Protein AF-A0A651D4R2-F1 (afdb_monomer_lite)

Sequence (82 aa):
YRGDDWMQEPCRSCDERHQDVGGCRCQAYILTGDPAATDPVCDLSPDHHLIEAARIEAAADSRTPEALTPRNARESQVFCRA

Structure (mmCIF, N/CA/C/O backbone):
data_AF-A0A651D4R2-F1
#
_entry.id   AF-A0A651D4R2-F1
#
loop_
_atom_site.group_PDB
_atom_site.id
_atom_site.type_symbol
_atom_site.label_atom_id
_atom_site.label_alt_id
_atom_site.label_comp_id
_atom_site.label_asym_id
_atom_site.label_entity_id
_atom_site.label_seq_id
_atom_site.pdbx_PDB_ins_code
_atom_site.Cartn_x
_atom_site.Cartn_y
_atom_site.Cartn_z
_atom_site.occupancy
_atom_site.B_iso_or_equiv
_atom_site.auth_seq_id
_atom_site.auth_comp_id
_atom_site.auth_asym_id
_atom_site.auth_atom_id
_atom_site.pdbx_PDB_model_num
ATOM 1 N N . TYR A 1 1 ? -11.796 -9.886 3.371 1.00 88.75 1 TYR A N 1
ATOM 2 C CA . TYR A 1 1 ? -12.034 -8.687 4.191 1.00 88.75 1 TYR A CA 1
ATOM 3 C C . TYR A 1 1 ? -13.411 -8.139 3.869 1.00 88.75 1 TYR A C 1
ATOM 5 O O . TYR A 1 1 ? -13.733 -8.021 2.691 1.00 88.75 1 TYR A O 1
ATOM 13 N N . ARG A 1 2 ? -14.258 -7.957 4.887 1.00 94.62 2 ARG A N 1
ATOM 14 C CA . ARG A 1 2 ? -15.623 -7.405 4.804 1.00 94.62 2 ARG A CA 1
ATOM 15 C C . ARG A 1 2 ? -15.927 -6.693 6.124 1.00 94.62 2 ARG A C 1
ATOM 17 O O . ARG A 1 2 ? -15.406 -7.129 7.146 1.00 94.62 2 ARG A O 1
ATOM 24 N N . GLY A 1 3 ? -16.762 -5.654 6.089 1.00 94.44 3 GLY A N 1
ATOM 25 C CA . GLY A 1 3 ? -16.954 -4.763 7.241 1.00 94.44 3 GLY A CA 1
ATOM 26 C C . GLY A 1 3 ? -15.692 -3.950 7.550 1.00 94.44 3 GLY A C 1
ATOM 27 O O . GLY A 1 3 ? -14.771 -3.924 6.731 1.00 94.44 3 GLY A O 1
ATOM 28 N N . ASP A 1 4 ? -15.649 -3.318 8.719 1.00 96.25 4 ASP A N 1
ATOM 29 C CA . ASP A 1 4 ? -14.552 -2.464 9.202 1.00 96.25 4 ASP A CA 1
ATOM 30 C C . ASP A 1 4 ? -13.893 -2.967 10.503 1.00 96.25 4 ASP A C 1
ATOM 32 O O . ASP A 1 4 ? -12.822 -2.487 10.863 1.00 96.25 4 ASP A O 1
ATOM 36 N N . ASP A 1 5 ? -14.440 -4.000 11.158 1.00 96.81 5 ASP A N 1
ATOM 37 C CA . ASP A 1 5 ? -13.904 -4.561 12.415 1.00 96.81 5 ASP A CA 1
ATOM 38 C C . ASP A 1 5 ? -12.408 -4.933 12.352 1.00 96.81 5 ASP A C 1
ATOM 40 O O . ASP A 1 5 ? -11.670 -4.819 13.339 1.00 96.81 5 ASP A O 1
ATOM 44 N N . TRP A 1 6 ? -11.956 -5.369 11.174 1.00 96.12 6 TRP A N 1
ATOM 45 C CA . TRP A 1 6 ? -10.585 -5.800 10.905 1.00 96.12 6 TRP A CA 1
ATOM 46 C C . TRP A 1 6 ? -9.599 -4.645 10.691 1.00 96.12 6 TRP A C 1
ATOM 48 O O . TRP A 1 6 ? -8.393 -4.887 10.714 1.00 96.12 6 TRP A O 1
ATOM 58 N N . MET A 1 7 ? -10.076 -3.422 10.442 1.00 98.00 7 MET A N 1
ATOM 59 C CA . MET A 1 7 ? -9.222 -2.304 10.037 1.00 98.00 7 MET A CA 1
ATOM 60 C C . MET A 1 7 ? -8.255 -1.915 11.156 1.00 98.00 7 MET A C 1
ATOM 62 O O . MET A 1 7 ? -8.640 -1.793 12.317 1.00 98.00 7 MET A O 1
ATOM 66 N N . GLN A 1 8 ? -6.986 -1.709 10.825 1.00 97.31 8 GLN A N 1
ATOM 67 C CA . GLN A 1 8 ? -6.010 -1.118 11.743 1.00 97.31 8 GLN A CA 1
ATOM 68 C C . GLN A 1 8 ? -6.041 0.413 11.626 1.00 97.31 8 GLN A C 1
ATOM 70 O O . GLN A 1 8 ? -6.715 0.964 10.754 1.00 97.31 8 GLN A O 1
ATOM 75 N N . GLU A 1 9 ? -5.344 1.120 12.513 1.00 97.44 9 GLU A N 1
ATOM 76 C CA . GLU A 1 9 ? -5.129 2.557 12.319 1.00 97.44 9 GLU A CA 1
ATOM 77 C C . GLU A 1 9 ? -4.161 2.802 11.141 1.00 97.44 9 GLU A C 1
ATOM 79 O O . GLU A 1 9 ? -3.240 2.007 10.939 1.00 97.44 9 GLU A O 1
ATOM 84 N N . PRO A 1 10 ? -4.347 3.880 10.354 1.00 97.69 10 PRO A N 1
ATOM 85 C CA . PRO A 1 10 ? -5.360 4.932 10.523 1.00 97.69 10 PRO A CA 1
ATOM 86 C C . PRO A 1 10 ? -6.754 4.602 9.955 1.00 97.69 10 PRO A C 1
ATOM 88 O O . PRO A 1 10 ? -7.706 5.334 10.211 1.00 97.69 10 PRO A O 1
ATOM 91 N N . CYS A 1 11 ? -6.923 3.520 9.186 1.00 98.06 11 CYS A N 1
ATOM 92 C CA . CYS A 1 11 ? -8.194 3.215 8.512 1.00 98.06 11 CYS A CA 1
ATOM 93 C C . CYS A 1 11 ? -9.381 3.076 9.474 1.00 98.06 11 CYS A C 1
ATOM 95 O O . CYS A 1 11 ? -10.493 3.477 9.142 1.00 98.06 11 CYS A O 1
ATOM 97 N N . ARG A 1 12 ? -9.160 2.533 10.675 1.00 97.69 12 ARG A N 1
ATOM 98 C CA . ARG A 1 12 ? -10.211 2.358 11.685 1.00 97.69 12 ARG A CA 1
ATOM 99 C C . ARG A 1 12 ? -10.870 3.689 12.070 1.00 97.69 12 ARG A C 1
ATOM 101 O O . ARG A 1 12 ? -12.092 3.727 12.223 1.00 97.69 12 ARG A O 1
ATOM 108 N N . SER A 1 13 ? -10.101 4.771 12.180 1.00 97.81 13 SER A N 1
ATOM 109 C CA . SER A 1 13 ? -10.605 6.107 12.532 1.00 97.81 13 SER A CA 1
ATOM 110 C C . SER A 1 13 ? -10.787 7.058 11.339 1.00 97.81 13 SER A C 1
ATOM 112 O O . SER A 1 13 ? -11.266 8.172 11.524 1.00 97.81 13 SER A O 1
ATOM 114 N N . CYS A 1 14 ? -10.464 6.620 10.121 1.00 97.75 14 CYS A N 1
ATOM 115 C CA . CYS A 1 14 ? -10.538 7.433 8.908 1.00 97.75 14 CYS A CA 1
ATOM 116 C C . CYS A 1 14 ? -11.981 7.663 8.420 1.00 97.75 14 CYS A C 1
ATOM 118 O O . CYS A 1 14 ? -12.789 6.732 8.368 1.00 97.75 14 CYS A O 1
ATOM 120 N N . ASP A 1 15 ? -12.277 8.885 7.969 1.00 97.62 15 ASP A N 1
ATOM 121 C CA . ASP A 1 15 ? -13.575 9.261 7.387 1.00 97.62 15 ASP A CA 1
ATOM 122 C C . ASP A 1 15 ? -13.858 8.555 6.045 1.00 97.62 15 ASP A C 1
ATOM 124 O O . ASP A 1 15 ? -15.012 8.325 5.673 1.00 97.62 15 ASP A O 1
ATOM 128 N N . GLU A 1 16 ? -12.810 8.164 5.315 1.00 97.12 16 GLU A N 1
ATOM 129 C CA . GLU A 1 16 ? -12.917 7.518 4.000 1.00 97.12 16 GLU A CA 1
ATOM 130 C C . GLU A 1 16 ? -13.065 5.993 4.079 1.00 97.12 16 GLU A C 1
ATOM 132 O O . GLU A 1 16 ? -13.348 5.354 3.064 1.00 97.12 16 GLU A O 1
ATOM 137 N N . ARG A 1 17 ? -12.999 5.393 5.279 1.00 96.56 17 ARG A N 1
ATOM 138 C CA . ARG A 1 17 ? -12.962 3.929 5.466 1.00 96.56 17 ARG A CA 1
ATOM 139 C C . ARG A 1 17 ? -14.144 3.173 4.854 1.00 96.56 17 ARG A C 1
ATOM 141 O O . ARG A 1 17 ? -14.035 1.994 4.542 1.00 96.56 17 ARG A O 1
ATOM 148 N N . HIS A 1 18 ? -15.299 3.821 4.701 1.00 96.81 18 HIS A N 1
ATOM 149 C CA . HIS A 1 18 ? -16.490 3.218 4.088 1.00 96.81 18 HIS A CA 1
ATOM 150 C C . HIS A 1 18 ? -16.580 3.448 2.571 1.00 96.81 18 HIS A C 1
ATOM 152 O O . HIS A 1 18 ? -17.437 2.855 1.918 1.00 96.81 18 HIS A O 1
ATOM 158 N N . GLN A 1 19 ? -15.715 4.300 2.020 1.00 97.25 19 GLN A N 1
ATOM 159 C CA . GLN A 1 19 ? -15.638 4.620 0.597 1.00 97.25 19 GLN A CA 1
ATOM 160 C C . GLN A 1 19 ? -14.628 3.708 -0.104 1.00 97.25 19 GLN A C 1
ATOM 162 O O . GLN A 1 19 ? -14.964 3.068 -1.100 1.00 97.25 19 GLN A O 1
ATOM 167 N N . ASP A 1 20 ? -13.414 3.616 0.441 1.00 97.06 20 ASP A N 1
ATOM 168 C CA . ASP A 1 20 ? -12.301 2.861 -0.147 1.00 97.06 20 ASP A CA 1
ATOM 169 C C . ASP A 1 20 ? -12.075 1.483 0.495 1.00 97.06 20 ASP A C 1
ATOM 171 O O . ASP A 1 20 ? -11.297 0.675 -0.019 1.00 97.06 20 ASP A O 1
ATOM 175 N N . VAL A 1 21 ? -12.755 1.217 1.618 1.00 96.94 21 VAL A N 1
ATOM 176 C CA . VAL A 1 21 ? -12.662 -0.005 2.428 1.00 96.94 21 VAL A CA 1
ATOM 177 C C . VAL A 1 21 ? -11.229 -0.397 2.805 1.00 96.94 21 VAL A C 1
ATOM 179 O O . VAL A 1 21 ? -10.905 -1.585 2.909 1.00 96.94 21 VAL A O 1
ATOM 182 N N . GLY A 1 22 ? -10.374 0.602 3.045 1.00 96.69 22 GLY A N 1
ATOM 183 C CA . GLY A 1 22 ? -8.972 0.424 3.424 1.00 96.69 22 GLY A CA 1
ATOM 184 C C . GLY A 1 22 ? -8.071 -0.023 2.269 1.00 96.69 22 GLY A C 1
ATOM 185 O O . GLY A 1 22 ? -6.976 -0.531 2.513 1.00 96.69 22 GLY A O 1
ATOM 186 N N . GLY A 1 23 ? -8.516 0.103 1.016 1.00 97.44 23 GLY A N 1
ATOM 187 C CA . GLY A 1 23 ? -7.720 -0.195 -0.176 1.00 97.44 23 GLY A CA 1
ATOM 188 C C . GLY A 1 23 ? -7.460 -1.688 -0.431 1.00 97.44 23 GLY A C 1
ATOM 189 O O . GLY A 1 23 ? -8.147 -2.588 0.069 1.00 97.44 23 GLY A O 1
ATOM 1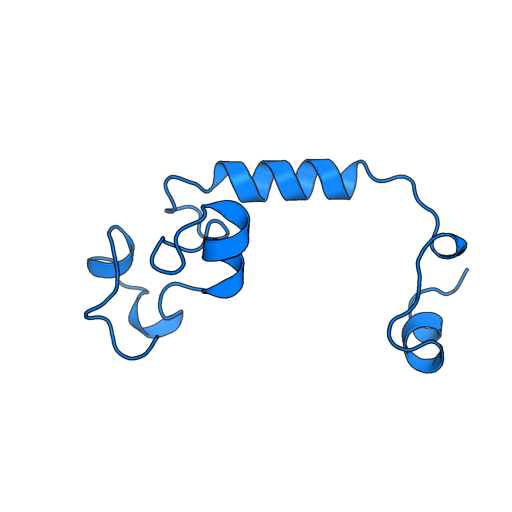90 N N . CYS A 1 24 ? -6.445 -1.985 -1.242 1.00 97.94 24 CYS A N 1
ATOM 191 C CA . CYS A 1 24 ? -6.165 -3.321 -1.756 1.00 97.94 24 CYS A CA 1
ATOM 192 C C . CYS A 1 24 ? -5.422 -4.212 -0.750 1.00 97.94 24 CYS A C 1
ATOM 194 O O . CYS A 1 24 ? -4.276 -3.978 -0.370 1.00 97.94 24 CYS A O 1
ATOM 196 N N . ARG A 1 25 ? -6.046 -5.340 -0.397 1.00 97.62 25 ARG A N 1
ATOM 197 C CA . ARG A 1 25 ? -5.494 -6.298 0.578 1.00 97.62 25 ARG A CA 1
ATOM 198 C C . ARG A 1 25 ? -4.338 -7.125 0.036 1.00 97.62 25 ARG A C 1
ATOM 200 O O . ARG A 1 25 ? -3.415 -7.448 0.775 1.00 97.62 25 ARG A O 1
ATOM 207 N N . CYS A 1 26 ? -4.357 -7.425 -1.262 1.00 97.94 26 CYS A N 1
ATOM 208 C CA . CYS A 1 26 ? -3.227 -8.080 -1.914 1.00 97.94 26 CYS A CA 1
ATOM 209 C C . CYS A 1 26 ? -2.002 -7.158 -1.957 1.00 97.94 26 CYS A C 1
ATOM 211 O O . CYS A 1 26 ? -0.888 -7.631 -1.762 1.00 97.94 26 CYS A O 1
ATOM 213 N N . GLN A 1 27 ? -2.206 -5.856 -2.185 1.00 98.12 27 GLN A N 1
ATOM 214 C CA . GLN A 1 27 ? -1.122 -4.876 -2.250 1.00 98.12 27 GLN A CA 1
ATOM 215 C C . GLN A 1 27 ? -0.471 -4.671 -0.881 1.00 98.12 27 GLN A C 1
ATOM 217 O O . GLN A 1 27 ? 0.753 -4.747 -0.787 1.00 98.12 27 GLN A O 1
ATOM 222 N N . ALA A 1 28 ? -1.285 -4.492 0.166 1.00 98.31 28 ALA A N 1
ATOM 223 C CA . ALA A 1 28 ? -0.802 -4.439 1.542 1.00 98.31 28 ALA A CA 1
ATOM 224 C C . ALA A 1 28 ? 0.019 -5.684 1.886 1.00 98.31 28 ALA A C 1
ATOM 226 O O . ALA A 1 28 ? 1.176 -5.558 2.258 1.00 98.31 28 ALA A O 1
ATOM 227 N N . TYR A 1 29 ? -0.513 -6.884 1.633 1.00 98.44 29 TYR A N 1
ATOM 228 C CA . TYR A 1 29 ? 0.215 -8.114 1.939 1.00 98.44 29 TYR A CA 1
ATOM 229 C C . TYR A 1 29 ? 1.554 -8.233 1.204 1.00 98.44 29 TYR A C 1
ATOM 231 O O . TYR A 1 29 ? 2.554 -8.595 1.814 1.00 98.44 29 TYR A O 1
ATOM 239 N N . ILE A 1 30 ? 1.585 -7.936 -0.098 1.00 98.19 30 ILE A N 1
ATOM 240 C CA . ILE A 1 30 ? 2.805 -8.072 -0.905 1.00 98.19 30 ILE A CA 1
ATOM 241 C C . ILE A 1 30 ? 3.895 -7.097 -0.448 1.00 98.19 30 ILE A C 1
ATOM 243 O O . ILE A 1 30 ? 5.069 -7.454 -0.498 1.00 98.19 30 ILE A O 1
ATOM 247 N N . LEU A 1 31 ? 3.526 -5.887 -0.021 1.00 98.00 31 LEU A N 1
ATOM 248 C CA . LEU A 1 31 ? 4.497 -4.861 0.363 1.00 98.00 31 LEU A CA 1
ATOM 249 C C . LEU A 1 31 ? 4.880 -4.926 1.842 1.00 98.00 31 LEU A C 1
ATOM 251 O O . LEU A 1 31 ? 6.054 -4.783 2.159 1.00 98.00 31 LEU A O 1
ATOM 255 N N . THR A 1 32 ? 3.923 -5.152 2.741 1.00 97.75 32 THR A N 1
ATOM 256 C CA . THR A 1 32 ? 4.145 -5.073 4.196 1.00 97.75 32 THR A CA 1
ATOM 257 C C . THR A 1 32 ? 4.251 -6.445 4.862 1.00 97.75 32 THR A C 1
ATOM 259 O O . THR A 1 32 ? 4.723 -6.554 5.991 1.00 97.75 32 THR A O 1
ATOM 262 N N . GLY A 1 33 ? 3.799 -7.511 4.195 1.00 98.12 33 GLY A N 1
ATOM 263 C CA . GLY A 1 33 ? 3.662 -8.844 4.785 1.00 98.12 33 GLY A CA 1
ATOM 264 C C . GLY A 1 33 ? 2.426 -9.020 5.676 1.00 98.12 33 GLY A C 1
ATOM 265 O O . GLY A 1 33 ? 2.153 -10.145 6.097 1.00 98.12 33 GLY A O 1
ATOM 266 N N . ASP A 1 34 ? 1.640 -7.964 5.919 1.00 98.00 34 ASP A N 1
ATOM 267 C CA . ASP A 1 34 ? 0.386 -8.014 6.681 1.00 98.00 34 ASP A CA 1
ATOM 268 C C . ASP A 1 34 ? -0.816 -7.675 5.775 1.00 98.00 34 ASP A C 1
ATOM 270 O O . ASP A 1 34 ? -0.977 -6.532 5.336 1.00 98.00 34 ASP A O 1
ATOM 274 N N . PRO A 1 35 ? -1.718 -8.636 5.499 1.00 97.00 35 PRO A N 1
ATOM 275 C CA . PRO A 1 35 ? -2.900 -8.383 4.678 1.00 97.00 35 PRO A CA 1
ATOM 276 C C . PRO A 1 35 ? -3.940 -7.464 5.354 1.00 97.00 35 PRO A C 1
ATOM 278 O O . PRO A 1 35 ? -4.869 -7.007 4.676 1.00 97.00 35 PRO A O 1
ATOM 281 N N . ALA A 1 36 ? -3.822 -7.192 6.659 1.00 97.44 36 ALA A N 1
ATOM 282 C CA . ALA A 1 36 ? -4.664 -6.254 7.405 1.00 97.44 36 ALA A CA 1
ATOM 283 C C . ALA A 1 36 ? -4.074 -4.834 7.510 1.00 97.44 36 ALA A C 1
ATOM 285 O O . ALA A 1 36 ? -4.801 -3.929 7.925 1.00 97.44 36 ALA A O 1
ATOM 286 N N . ALA A 1 37 ? -2.817 -4.619 7.104 1.00 98.12 37 ALA A N 1
ATOM 287 C CA . ALA A 1 37 ? -2.206 -3.292 7.098 1.00 98.12 37 ALA A CA 1
ATOM 288 C C . ALA A 1 37 ? -2.918 -2.345 6.119 1.00 98.12 37 ALA A C 1
ATOM 290 O O . ALA A 1 37 ? -3.434 -2.770 5.076 1.00 98.12 37 ALA A O 1
ATOM 291 N N . THR A 1 38 ? -2.914 -1.051 6.432 1.00 98.31 38 THR A N 1
ATOM 292 C CA . THR A 1 38 ? -3.358 0.014 5.521 1.00 98.31 38 THR A CA 1
ATOM 293 C C . THR A 1 38 ? -2.639 -0.123 4.182 1.00 98.31 38 THR A C 1
ATOM 295 O O . THR A 1 38 ? -1.426 -0.316 4.156 1.00 98.31 38 THR A O 1
ATOM 298 N N . ASP A 1 39 ? -3.377 -0.066 3.067 1.00 98.50 39 ASP A N 1
ATOM 299 C CA . ASP A 1 39 ? -2.762 -0.137 1.735 1.00 98.50 39 ASP A CA 1
ATOM 300 C C . ASP A 1 39 ? -1.662 0.936 1.612 1.00 98.50 39 ASP A C 1
ATOM 302 O O . ASP A 1 39 ? -1.980 2.119 1.769 1.00 98.50 39 ASP A O 1
ATOM 306 N N . PRO A 1 40 ? -0.393 0.569 1.339 1.00 98.56 40 PRO A N 1
ATOM 307 C CA . PRO A 1 40 ? 0.691 1.533 1.172 1.00 98.56 40 PRO A CA 1
ATOM 308 C C . PRO A 1 40 ? 0.417 2.606 0.114 1.00 98.56 40 PRO A C 1
ATOM 310 O O . PRO A 1 40 ? 1.007 3.673 0.190 1.00 98.56 40 PRO A O 1
ATOM 313 N N . VAL A 1 41 ? -0.499 2.379 -0.836 1.00 98.25 41 VAL A N 1
ATOM 314 C CA . VAL A 1 41 ? -0.930 3.412 -1.799 1.00 98.25 41 VAL A CA 1
ATOM 315 C C . VAL A 1 41 ? -1.497 4.662 -1.114 1.00 98.25 41 VAL A C 1
ATOM 317 O O . VAL A 1 41 ? -1.336 5.756 -1.644 1.00 98.25 41 VAL A O 1
ATOM 320 N N . CYS A 1 42 ? -2.147 4.522 0.043 1.00 98.19 42 CYS A N 1
ATOM 321 C CA . CYS A 1 42 ? -2.692 5.653 0.789 1.00 98.19 42 CYS A CA 1
ATOM 322 C C . CYS A 1 42 ? -1.563 6.494 1.405 1.00 98.19 42 CYS A C 1
ATOM 324 O O . CYS A 1 42 ? -0.706 5.952 2.103 1.00 98.19 42 CYS A O 1
ATOM 326 N N . ASP A 1 43 ? -1.610 7.816 1.227 1.00 97.94 43 ASP A N 1
ATOM 327 C CA . ASP A 1 43 ? -0.632 8.761 1.794 1.00 97.94 43 ASP A CA 1
ATOM 328 C C . ASP A 1 43 ? -0.621 8.765 3.337 1.00 97.94 43 ASP A C 1
ATOM 330 O O . ASP A 1 43 ? 0.354 9.179 3.960 1.00 97.94 43 ASP A O 1
ATOM 334 N N . LEU A 1 44 ? -1.701 8.293 3.975 1.00 97.88 44 LEU A N 1
ATOM 335 C CA . LEU A 1 44 ? -1.790 8.148 5.433 1.00 97.88 44 LEU A CA 1
ATOM 336 C C . LEU A 1 44 ? -1.162 6.842 5.946 1.00 97.88 44 LEU A C 1
ATOM 338 O O . LEU A 1 44 ? -1.049 6.655 7.158 1.00 97.88 44 LEU A O 1
ATOM 342 N N . SER A 1 45 ? -0.788 5.917 5.058 1.00 98.19 45 SER A N 1
ATOM 343 C CA . SER A 1 45 ? -0.169 4.657 5.463 1.00 98.19 45 SER A CA 1
ATOM 344 C C . SER A 1 45 ? 1.210 4.911 6.085 1.00 98.19 45 SER A C 1
ATOM 346 O O . SER A 1 45 ? 2.030 5.601 5.476 1.00 98.19 45 SER A O 1
ATOM 348 N N . PRO A 1 46 ? 1.538 4.315 7.248 1.00 98.06 46 PRO A N 1
ATOM 349 C CA . PRO A 1 46 ? 2.898 4.394 7.793 1.00 98.06 46 PRO A CA 1
ATOM 350 C C . PRO A 1 46 ? 3.938 3.777 6.839 1.00 98.06 46 PRO A C 1
ATOM 352 O O . PRO A 1 46 ? 5.100 4.186 6.822 1.00 98.06 46 PRO A O 1
ATOM 355 N N . ASP A 1 47 ? 3.501 2.841 5.995 1.00 98.44 47 ASP A N 1
ATOM 356 C CA . ASP A 1 47 ? 4.332 2.130 5.028 1.00 98.44 47 ASP A CA 1
ATOM 357 C C . ASP A 1 47 ? 4.274 2.737 3.615 1.00 98.44 47 ASP A C 1
ATOM 359 O O . ASP A 1 47 ? 4.702 2.099 2.653 1.00 98.44 47 ASP A O 1
ATOM 363 N N . HIS A 1 48 ? 3.777 3.973 3.457 1.00 98.62 48 HIS A N 1
ATOM 364 C CA . HIS A 1 48 ? 3.641 4.630 2.147 1.00 98.62 48 HIS A CA 1
ATOM 365 C C . HIS A 1 48 ? 4.951 4.662 1.338 1.00 98.62 48 HIS A C 1
ATOM 367 O O . HIS A 1 48 ? 4.971 4.444 0.128 1.00 98.62 48 HIS A O 1
ATOM 373 N N . HIS A 1 49 ? 6.084 4.815 2.019 1.00 98.56 49 HIS A N 1
ATOM 374 C CA . HIS A 1 49 ? 7.409 4.791 1.399 1.00 98.56 49 HIS A CA 1
ATOM 375 C C . HIS A 1 49 ? 7.690 3.518 0.565 1.00 98.56 49 HIS A C 1
ATOM 377 O O . HIS A 1 49 ? 8.487 3.560 -0.374 1.00 98.56 49 HIS A O 1
ATOM 383 N N . LEU A 1 50 ? 7.033 2.387 0.856 1.00 98.44 50 LEU A N 1
ATOM 384 C CA . LEU A 1 50 ? 7.201 1.140 0.103 1.00 98.44 50 LEU A CA 1
ATOM 385 C C . LEU A 1 50 ? 6.626 1.232 -1.312 1.00 98.44 50 LEU A C 1
ATOM 387 O O . LEU A 1 50 ? 7.249 0.746 -2.259 1.00 98.44 50 LEU A O 1
ATOM 391 N N . ILE A 1 51 ? 5.456 1.861 -1.482 1.00 98.12 51 ILE A N 1
ATOM 392 C CA . ILE A 1 51 ? 4.886 2.040 -2.822 1.00 98.12 51 ILE A CA 1
ATOM 393 C C . ILE A 1 51 ? 5.657 3.105 -3.602 1.00 98.12 51 ILE A C 1
ATOM 395 O O . ILE A 1 51 ? 5.843 2.956 -4.809 1.00 98.12 51 ILE A O 1
ATOM 399 N N . GLU A 1 52 ? 6.158 4.148 -2.935 1.00 98.38 52 GLU A N 1
ATOM 400 C CA . GLU A 1 52 ? 7.016 5.150 -3.572 1.00 98.38 52 GLU A CA 1
ATOM 401 C C . GLU A 1 52 ? 8.298 4.509 -4.111 1.00 98.38 52 GLU A C 1
ATOM 403 O O . GLU A 1 52 ? 8.636 4.704 -5.281 1.00 98.38 52 GLU A O 1
ATOM 408 N N . ALA A 1 53 ? 8.959 3.674 -3.3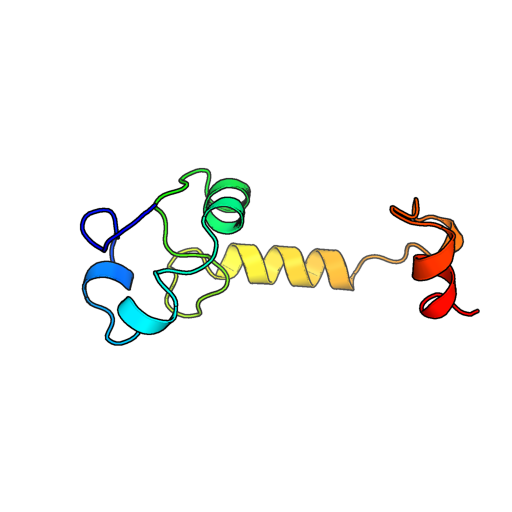04 1.00 98.06 53 ALA A N 1
ATOM 409 C CA . ALA A 1 53 ? 10.143 2.927 -3.718 1.00 98.06 53 ALA A CA 1
ATOM 410 C C . ALA A 1 53 ? 9.847 2.003 -4.911 1.00 98.06 53 ALA A C 1
ATOM 412 O O . ALA A 1 53 ? 10.565 2.051 -5.911 1.00 98.06 53 ALA A O 1
ATOM 413 N N . ALA A 1 54 ? 8.753 1.235 -4.857 1.00 96.88 54 ALA A N 1
ATOM 414 C CA . ALA A 1 54 ? 8.345 0.358 -5.955 1.00 96.88 54 ALA A CA 1
ATOM 415 C C . ALA A 1 54 ? 8.051 1.137 -7.252 1.00 96.88 54 ALA A C 1
ATOM 417 O O . ALA A 1 54 ? 8.384 0.682 -8.348 1.00 96.88 54 ALA A O 1
ATOM 418 N N . ARG A 1 55 ? 7.454 2.332 -7.152 1.00 97.00 55 ARG A N 1
ATOM 419 C CA . ARG A 1 55 ? 7.201 3.210 -8.306 1.00 97.00 55 ARG A CA 1
ATOM 420 C C . ARG A 1 55 ? 8.489 3.774 -8.894 1.00 97.00 55 ARG A C 1
ATOM 422 O O . ARG A 1 55 ? 8.597 3.843 -10.116 1.00 97.00 55 ARG A O 1
ATOM 429 N N . ILE A 1 56 ? 9.444 4.172 -8.054 1.00 97.69 56 ILE A N 1
ATOM 430 C CA . ILE A 1 56 ? 10.759 4.647 -8.503 1.00 97.69 56 ILE A CA 1
ATOM 431 C C . ILE A 1 56 ? 11.509 3.523 -9.223 1.00 97.69 56 ILE A C 1
ATOM 433 O O . ILE A 1 56 ? 12.017 3.745 -10.320 1.00 97.69 56 ILE A O 1
ATOM 437 N N . GLU A 1 57 ? 11.532 2.315 -8.654 1.00 96.25 57 GLU A N 1
ATOM 438 C CA . GLU A 1 57 ? 12.141 1.140 -9.286 1.00 96.25 57 GLU A CA 1
ATOM 439 C C . GLU A 1 57 ? 11.494 0.843 -10.645 1.00 96.25 57 GLU A C 1
ATOM 441 O O . GLU A 1 57 ? 12.193 0.703 -11.647 1.00 96.25 57 GLU A O 1
ATOM 446 N N . ALA A 1 58 ? 10.159 0.828 -10.704 1.00 93.12 58 ALA A N 1
ATOM 447 C CA . ALA A 1 58 ? 9.425 0.599 -11.945 1.00 93.12 58 ALA A CA 1
ATOM 448 C C . ALA A 1 58 ? 9.687 1.686 -13.001 1.00 93.12 58 ALA A C 1
ATOM 450 O O . ALA A 1 58 ? 9.746 1.380 -14.188 1.00 93.12 58 ALA A O 1
ATOM 451 N N . ALA A 1 59 ? 9.858 2.946 -12.594 1.00 93.94 59 ALA A N 1
ATOM 452 C CA . ALA A 1 59 ? 10.177 4.045 -13.506 1.00 93.94 59 ALA A CA 1
ATOM 453 C C . ALA A 1 59 ? 11.629 4.007 -14.014 1.00 93.94 59 ALA A C 1
ATOM 455 O O . ALA A 1 59 ? 11.913 4.535 -15.088 1.00 93.94 59 ALA A O 1
ATOM 456 N N . ALA A 1 60 ? 12.543 3.398 -13.254 1.00 94.69 60 ALA A N 1
ATOM 457 C CA . ALA A 1 60 ? 13.934 3.194 -13.652 1.00 94.69 60 ALA A CA 1
ATOM 458 C C . ALA A 1 60 ? 14.126 1.975 -14.575 1.00 94.69 60 ALA A C 1
ATOM 460 O O . ALA A 1 60 ? 15.220 1.769 -15.109 1.00 94.69 60 ALA A O 1
ATOM 461 N N . ASP A 1 61 ? 13.085 1.165 -14.769 1.00 90.12 61 ASP A N 1
ATOM 462 C CA . ASP A 1 61 ? 13.118 0.019 -15.665 1.00 90.12 61 ASP A CA 1
ATOM 463 C C . ASP A 1 61 ? 13.314 0.456 -17.125 1.00 90.12 61 ASP A C 1
ATOM 465 O O . ASP A 1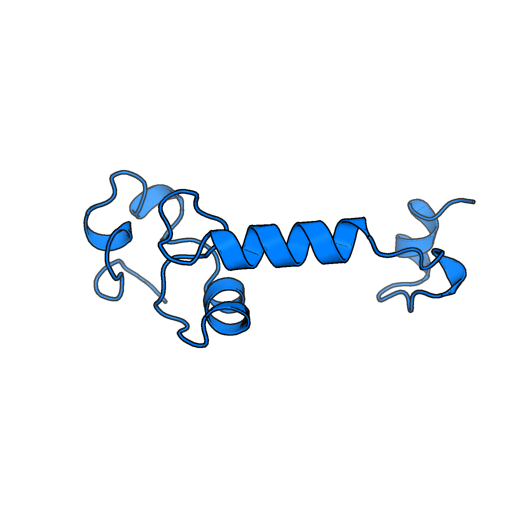 61 ? 12.565 1.262 -17.673 1.00 90.12 61 ASP A O 1
ATOM 469 N N . SER A 1 62 ? 14.339 -0.104 -17.764 1.00 89.94 62 SER A N 1
ATOM 470 C CA . SER A 1 62 ? 14.734 0.197 -19.146 1.00 89.94 62 SER A CA 1
ATOM 471 C C . SER A 1 62 ? 14.412 -0.934 -20.124 1.00 89.94 62 SER A C 1
ATOM 473 O O . SER A 1 62 ? 14.826 -0.885 -21.286 1.00 89.94 62 SER A O 1
ATOM 475 N N . ARG A 1 63 ? 13.682 -1.969 -19.683 1.00 89.19 63 ARG A N 1
ATOM 476 C CA . ARG A 1 63 ? 13.216 -3.044 -20.567 1.00 89.19 63 ARG A CA 1
ATOM 477 C C . ARG A 1 63 ? 12.337 -2.472 -21.674 1.00 89.19 63 ARG A C 1
ATOM 479 O O . ARG A 1 63 ? 11.391 -1.730 -21.420 1.00 89.19 63 ARG A O 1
ATOM 486 N N . THR A 1 64 ? 12.624 -2.860 -22.911 1.00 87.25 64 THR A N 1
ATOM 487 C CA . THR A 1 64 ? 11.763 -2.523 -24.044 1.00 87.25 64 THR A CA 1
ATOM 488 C C . THR A 1 64 ? 10.529 -3.433 -24.060 1.00 87.25 64 THR A C 1
ATOM 490 O O . THR A 1 64 ? 10.564 -4.523 -23.475 1.00 87.25 64 THR A O 1
ATOM 493 N N . PRO A 1 65 ? 9.428 -3.039 -24.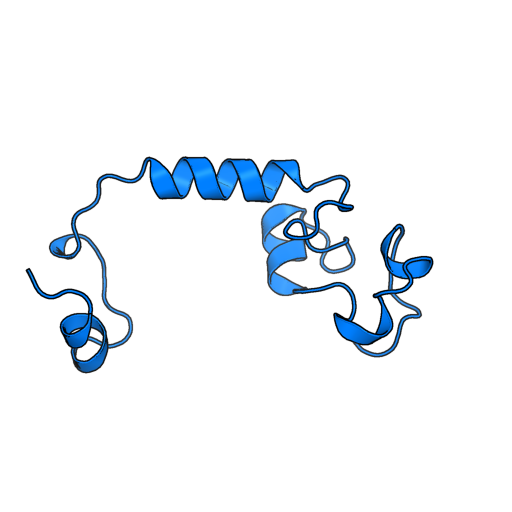727 1.00 83.25 65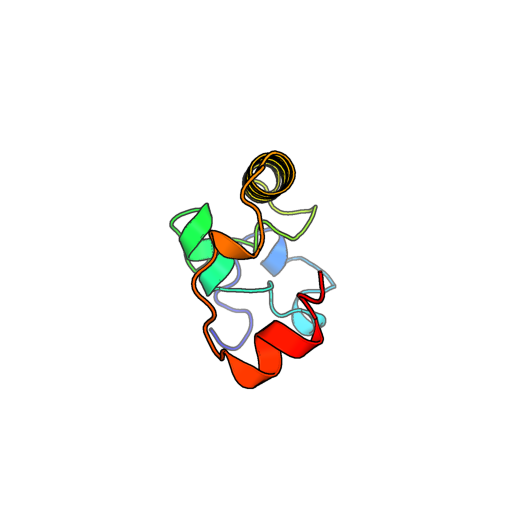 PRO A N 1
ATOM 494 C CA . PRO A 1 65 ? 8.233 -3.875 -24.829 1.00 83.25 65 PRO A CA 1
ATOM 495 C C . PRO A 1 65 ? 8.506 -5.294 -25.355 1.00 83.25 65 PRO A C 1
ATOM 497 O O . PRO A 1 65 ? 7.843 -6.237 -24.929 1.00 83.25 65 PRO A O 1
ATOM 500 N N . GLU A 1 66 ? 9.508 -5.473 -26.220 1.00 85.19 66 GLU A N 1
ATOM 501 C CA . GLU A 1 66 ? 9.912 -6.776 -26.772 1.00 85.19 66 GLU A CA 1
ATOM 502 C C . GLU A 1 66 ? 10.502 -7.718 -25.712 1.00 85.19 66 GLU A C 1
ATOM 504 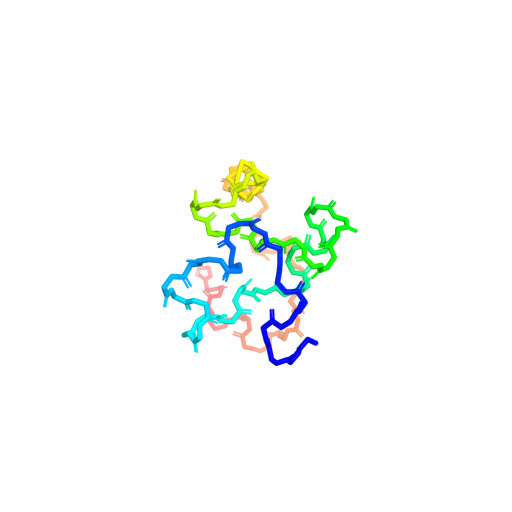O O . GLU A 1 66 ? 10.454 -8.936 -25.877 1.00 85.19 66 GLU A O 1
ATOM 509 N N . ALA A 1 67 ? 11.044 -7.174 -24.619 1.00 87.81 67 ALA A N 1
ATOM 510 C CA . ALA A 1 67 ? 11.567 -7.949 -23.497 1.00 87.81 67 ALA A CA 1
ATOM 511 C C . ALA A 1 67 ? 10.468 -8.396 -22.511 1.00 87.81 67 ALA A C 1
ATOM 513 O O . ALA A 1 67 ? 10.744 -9.158 -21.581 1.00 87.81 67 ALA A O 1
ATOM 514 N N . LEU A 1 68 ? 9.225 -7.929 -22.681 1.00 87.06 68 LEU A N 1
ATOM 515 C CA . LEU A 1 68 ? 8.102 -8.265 -21.809 1.00 87.06 68 LEU A CA 1
ATOM 516 C C . LEU A 1 68 ? 7.335 -9.481 -22.345 1.00 87.06 68 LEU A C 1
ATOM 518 O O . LEU A 1 68 ? 7.081 -9.612 -23.539 1.00 87.06 68 LEU A O 1
ATOM 522 N N . THR A 1 69 ? 6.899 -10.370 -21.447 1.00 87.94 69 THR A N 1
ATOM 523 C CA . THR A 1 69 ? 5.991 -11.469 -21.814 1.00 87.94 69 THR A CA 1
ATOM 524 C C . THR A 1 69 ? 4.539 -10.980 -21.765 1.00 87.94 69 THR A C 1
ATOM 526 O O . THR A 1 69 ? 4.054 -10.642 -20.679 1.00 87.94 69 THR A O 1
ATOM 529 N N . PRO A 1 70 ? 3.806 -10.943 -22.893 1.00 86.06 70 PRO A N 1
ATOM 530 C CA . PRO A 1 70 ? 2.430 -10.468 -22.899 1.00 86.06 70 PRO A CA 1
ATOM 531 C C . PRO A 1 70 ? 1.501 -11.491 -22.241 1.00 86.06 70 PRO A C 1
ATOM 533 O O . PRO A 1 70 ? 1.501 -12.671 -22.586 1.00 86.06 70 PRO A O 1
ATOM 536 N N . ARG A 1 71 ? 0.638 -11.024 -21.331 1.00 86.12 71 ARG A N 1
ATOM 537 C CA . ARG A 1 71 ? -0.433 -11.860 -20.755 1.00 86.12 71 ARG A CA 1
ATOM 538 C C . ARG A 1 71 ? -1.528 -12.183 -21.776 1.00 86.12 71 ARG A C 1
ATOM 540 O O . ARG A 1 71 ? -2.135 -13.245 -21.705 1.00 86.12 71 ARG A O 1
ATOM 547 N N . ASN A 1 72 ? -1.762 -11.281 -22.732 1.00 89.25 72 ASN A N 1
ATOM 548 C CA . ASN A 1 72 ? -2.638 -11.486 -23.883 1.00 89.25 72 ASN A CA 1
ATOM 549 C C . ASN A 1 72 ? -1.990 -10.842 -25.113 1.00 89.25 72 ASN A C 1
ATOM 551 O O . ASN A 1 72 ? -2.051 -9.629 -25.273 1.00 89.25 72 ASN A O 1
ATOM 555 N N . ALA A 1 73 ? -1.380 -11.649 -25.984 1.00 85.06 73 ALA A N 1
ATOM 556 C CA . ALA A 1 73 ? -0.620 -11.141 -27.126 1.00 85.06 73 ALA A CA 1
ATOM 557 C C . ALA A 1 73 ? -1.438 -10.202 -28.030 1.00 85.06 73 ALA A C 1
ATOM 559 O O . ALA A 1 73 ? -0.948 -9.137 -28.392 1.00 85.06 73 ALA A O 1
ATOM 560 N N . ARG A 1 74 ? -2.693 -10.560 -28.338 1.00 85.75 74 ARG A N 1
ATOM 561 C CA . ARG A 1 74 ? -3.560 -9.773 -29.226 1.00 85.75 74 ARG A CA 1
ATOM 562 C C . ARG A 1 74 ? -3.838 -8.386 -28.654 1.00 85.75 74 ARG A C 1
ATOM 564 O O . ARG A 1 74 ? -3.647 -7.395 -29.347 1.00 85.75 74 ARG A O 1
ATOM 571 N N . GLU A 1 75 ? -4.293 -8.325 -27.406 1.00 85.31 75 GLU A N 1
ATOM 572 C CA . GLU A 1 75 ? -4.697 -7.058 -26.786 1.00 85.31 75 GLU A CA 1
ATOM 573 C C . GLU A 1 75 ? -3.483 -6.222 -26.357 1.00 85.31 75 GLU A C 1
ATOM 575 O O . GLU A 1 75 ? -3.485 -5.002 -26.499 1.00 85.31 75 GLU A O 1
ATOM 580 N N . SER A 1 76 ? -2.399 -6.858 -25.900 1.00 80.62 76 SER A N 1
ATOM 581 C CA . SER A 1 76 ? -1.167 -6.156 -25.516 1.00 80.62 76 SER A CA 1
ATOM 582 C C . SER A 1 76 ? -0.501 -5.451 -26.704 1.00 80.62 76 SER A C 1
ATOM 584 O O . SER A 1 76 ? 0.022 -4.352 -26.543 1.00 80.62 76 SER A O 1
ATOM 586 N N . GLN A 1 77 ? -0.584 -6.020 -27.910 1.00 75.62 77 GLN A N 1
ATOM 587 C CA . GLN A 1 77 ? -0.048 -5.409 -29.135 1.00 75.62 77 GLN A CA 1
ATOM 588 C C . GLN A 1 77 ? -0.844 -4.185 -29.621 1.00 75.62 77 GLN A C 1
ATOM 590 O O . GLN A 1 77 ? -0.351 -3.427 -30.454 1.00 75.62 77 GLN A O 1
ATOM 595 N N . VAL A 1 78 ? -2.061 -3.951 -29.112 1.00 80.50 78 VAL A N 1
ATOM 596 C CA . VAL A 1 78 ? -2.834 -2.742 -29.449 1.00 80.50 78 VAL A CA 1
ATOM 597 C C . VAL A 1 78 ? -2.196 -1.498 -28.828 1.00 80.50 78 VAL A C 1
ATOM 599 O O . VAL A 1 78 ? -2.168 -0.451 -29.474 1.00 80.50 78 VAL A O 1
ATOM 602 N N . PHE A 1 79 ? -1.668 -1.628 -27.609 1.00 69.19 79 PHE A N 1
ATOM 603 C CA . PHE A 1 79 ? -1.086 -0.529 -26.833 1.00 69.19 79 PHE A CA 1
ATOM 604 C C . PHE A 1 79 ? 0.436 -0.443 -26.978 1.00 69.19 79 PHE A C 1
ATOM 606 O O . PHE A 1 79 ? 0.985 0.653 -27.003 1.00 69.19 79 PHE A O 1
ATOM 613 N N . CYS A 1 80 ? 1.115 -1.582 -27.131 1.00 66.56 80 CYS A N 1
ATOM 614 C CA . CYS A 1 80 ? 2.554 -1.655 -27.387 1.00 66.56 80 CYS A CA 1
ATOM 615 C C . CYS A 1 80 ? 2.863 -1.535 -28.890 1.00 66.56 80 CYS A C 1
ATOM 617 O O . CYS A 1 80 ? 3.517 -2.410 -29.457 1.00 66.56 80 CYS A O 1
ATOM 619 N N . ARG A 1 81 ? 2.348 -0.498 -29.564 1.00 57.16 81 ARG A N 1
ATOM 620 C CA . ARG A 1 81 ? 2.738 -0.215 -30.953 1.00 57.16 81 ARG A CA 1
ATOM 621 C C . ARG A 1 81 ? 4.077 0.521 -30.952 1.00 57.16 81 ARG A C 1
ATOM 623 O O . ARG A 1 81 ? 4.164 1.601 -30.373 1.00 57.16 81 ARG A O 1
ATOM 630 N N . ALA A 1 82 ? 5.078 -0.112 -31.561 1.00 55.62 82 ALA A N 1
ATOM 631 C CA . ALA A 1 82 ? 6.356 0.496 -31.924 1.00 55.62 82 ALA A CA 1
ATOM 632 C C . ALA A 1 82 ? 6.174 1.610 -32.966 1.00 55.62 82 ALA A C 1
ATOM 634 O O . ALA A 1 82 ? 5.235 1.492 -33.793 1.00 55.62 82 ALA A O 1
#

Radius of gyration: 16.77 Å; chains: 1; bounding box: 32×21×44 Å

Secondary structure (DSSP, 8-state):
--SSTTPPTTTTT-TTTTTTTTS-HHHHHHHHS-TTSPPTTSTT-TTHHHHHHHHHHHHH----GGGS--SSHHHHHHH---

pLDDT: mean 93.0, std 8.83, range [55.62, 98.62]

Foldseek 3Di:
DDDQPLADPPLNVDPCCVPQVLPDLVQCCVQPVHSRARRLVDPRGPNVVSVVVVVVVVVPDPDQPVNDDDPDPVVSCVVNPD